Protein AF-A0A6H1ZGI5-F1 (afdb_monomer_lite)

Radius of gyration: 12.64 Å; chains: 1; bounding box: 28×28×42 Å

Foldseek 3Di:
DDPQVQAQFWKKWWFQDPPRDIDIAIFRFNDDDDQWTWGQHPDPVVPRDIDTDGNVRTPDMDGDDDPPDDD

Structure (mmCIF, N/CA/C/O backbone):
data_AF-A0A6H1ZGI5-F1
#
_entry.id   AF-A0A6H1ZGI5-F1
#
loop_
_atom_site.group_PDB
_atom_site.id
_atom_site.type_symbol
_atom_site.label_atom_id
_atom_site.label_alt_id
_atom_site.label_comp_id
_atom_site.label_asym_id
_atom_site.label_entity_id
_atom_site.label_seq_id
_atom_site.pdbx_PDB_ins_code
_atom_site.Cartn_x
_atom_site.Cartn_y
_atom_site.Cartn_z
_atom_site.occupancy
_atom_site.B_iso_or_equiv
_atom_site.auth_seq_id
_atom_site.auth_comp_id
_atom_site.auth_asym_id
_atom_site.auth_atom_id
_atom_site.pdbx_PDB_model_num
ATOM 1 N N . MET A 1 1 ? -13.275 -6.010 -3.472 1.00 74.62 1 MET A N 1
ATOM 2 C CA . MET A 1 1 ? -12.460 -6.004 -2.239 1.00 74.62 1 MET A CA 1
ATOM 3 C C . MET A 1 1 ? -12.826 -4.748 -1.479 1.00 74.62 1 MET A C 1
ATOM 5 O O . MET A 1 1 ? -12.940 -3.713 -2.122 1.00 74.62 1 MET A O 1
ATOM 9 N N . ASP A 1 2 ? -13.056 -4.849 -0.176 1.00 87.31 2 ASP A N 1
ATOM 10 C CA . ASP A 1 2 ? -13.271 -3.678 0.675 1.00 87.31 2 ASP A CA 1
ATOM 11 C C . ASP A 1 2 ? -11.905 -3.155 1.146 1.00 87.31 2 ASP A C 1
ATOM 13 O O . ASP A 1 2 ? -11.136 -3.923 1.724 1.00 87.31 2 ASP A O 1
ATOM 17 N N . TRP A 1 3 ? -11.549 -1.913 0.815 1.00 89.25 3 TRP A N 1
ATOM 18 C CA . TRP A 1 3 ? -10.222 -1.353 1.109 1.00 89.25 3 TRP A CA 1
ATOM 19 C C . TRP A 1 3 ? -10.177 -0.615 2.450 1.00 89.25 3 TRP A C 1
ATOM 21 O O . TRP A 1 3 ? -9.111 -0.555 3.061 1.00 89.25 3 TRP A O 1
ATOM 31 N N . GLU A 1 4 ? -11.323 -0.128 2.932 1.00 91.00 4 GLU A N 1
ATOM 32 C CA . GLU A 1 4 ? -11.440 0.639 4.179 1.00 91.00 4 GLU A CA 1
ATOM 33 C C . GLU A 1 4 ? -11.033 -0.210 5.396 1.00 91.00 4 GLU A C 1
ATOM 35 O O . GLU A 1 4 ? -10.490 0.296 6.373 1.00 91.00 4 GLU A O 1
ATOM 40 N N . GLN A 1 5 ? -11.164 -1.541 5.307 1.00 91.38 5 GLN A N 1
ATOM 41 C CA . GLN A 1 5 ? -10.726 -2.474 6.358 1.00 91.38 5 GLN A CA 1
ATOM 42 C C . GLN A 1 5 ? -9.226 -2.385 6.702 1.00 91.38 5 GLN A C 1
ATOM 44 O O . GLN A 1 5 ? -8.801 -2.863 7.761 1.00 91.38 5 GLN A O 1
ATOM 49 N N . PHE A 1 6 ? -8.410 -1.853 5.786 1.00 92.31 6 PHE A N 1
ATOM 50 C CA . PHE A 1 6 ? -6.969 -1.726 5.969 1.00 92.31 6 PHE A CA 1
ATOM 51 C C . PHE A 1 6 ? -6.566 -0.386 6.588 1.00 92.31 6 PHE A C 1
ATOM 53 O O . PHE A 1 6 ? -5.433 -0.288 7.053 1.00 92.31 6 PHE A O 1
ATOM 60 N N . GLU A 1 7 ? -7.453 0.611 6.642 1.00 93.50 7 GLU A N 1
ATOM 61 C CA . GLU A 1 7 ? -7.157 1.925 7.223 1.00 93.50 7 GLU A CA 1
ATOM 62 C C . GLU A 1 7 ? -6.737 1.812 8.697 1.00 93.50 7 GLU A C 1
ATOM 64 O O . GLU A 1 7 ? -7.277 1.028 9.484 1.00 93.50 7 GLU A O 1
ATOM 69 N N . GLY A 1 8 ? -5.686 2.545 9.063 1.00 91.88 8 GLY A N 1
ATOM 70 C CA . GLY A 1 8 ? -5.025 2.469 10.364 1.00 91.88 8 GLY A CA 1
ATOM 71 C C . GLY A 1 8 ? -4.256 1.165 10.621 1.00 91.88 8 GLY A C 1
ATOM 72 O O . GLY A 1 8 ? -3.755 0.956 11.729 1.00 91.88 8 GLY A O 1
ATOM 73 N N . ARG A 1 9 ? -4.151 0.252 9.644 1.00 91.81 9 ARG A N 1
ATOM 74 C CA . ARG A 1 9 ? -3.423 -1.019 9.785 1.00 91.81 9 ARG A CA 1
ATOM 75 C C .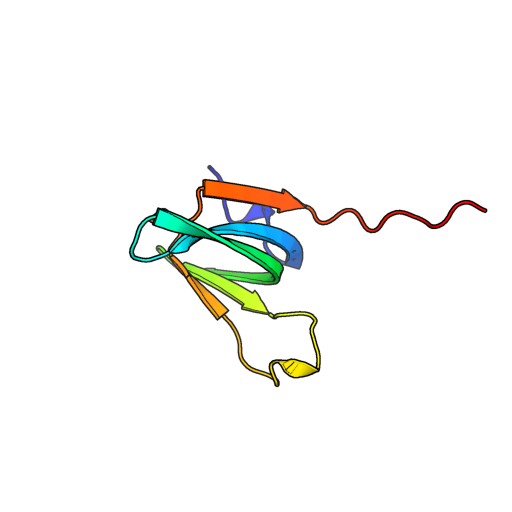 ARG A 1 9 ? -2.108 -0.988 9.022 1.00 91.81 9 ARG A C 1
ATOM 77 O O . ARG A 1 9 ? -2.024 -0.519 7.890 1.00 91.81 9 ARG A O 1
ATOM 84 N N . THR A 1 10 ? -1.079 -1.593 9.613 1.00 92.19 10 THR A N 1
ATOM 85 C CA . THR A 1 10 ? 0.143 -1.922 8.878 1.00 92.19 10 THR A CA 1
ATOM 86 C C . THR A 1 10 ? -0.116 -3.113 7.965 1.00 92.19 10 THR A C 1
ATOM 88 O O . THR A 1 10 ? -0.515 -4.191 8.415 1.00 92.19 10 THR A O 1
ATOM 91 N N . VAL A 1 11 ? 0.137 -2.921 6.680 1.00 92.38 11 VAL A N 1
ATOM 92 C CA . VAL A 1 11 ? -0.053 -3.910 5.625 1.00 92.38 11 VAL A CA 1
ATOM 93 C C . VAL A 1 11 ? 1.254 -4.151 4.890 1.00 92.38 11 VAL A C 1
ATOM 95 O O . VAL A 1 11 ? 2.153 -3.310 4.878 1.00 92.38 11 VAL A O 1
ATOM 98 N N . SER A 1 12 ? 1.350 -5.314 4.261 1.00 92.44 12 SER A N 1
ATOM 99 C CA . SER A 1 12 ? 2.298 -5.538 3.183 1.00 92.44 12 SER A CA 1
ATOM 100 C C . SER A 1 12 ? 1.522 -5.568 1.874 1.00 92.44 12 SER A C 1
ATOM 102 O O . SER A 1 12 ? 0.471 -6.208 1.785 1.00 92.44 12 SER A O 1
ATOM 104 N N . VAL A 1 13 ? 2.021 -4.828 0.889 1.00 92.56 13 VAL A N 1
ATOM 105 C CA . VAL A 1 13 ? 1.387 -4.665 -0.419 1.00 92.56 13 VAL A CA 1
ATOM 106 C C . VAL A 1 13 ? 2.346 -5.165 -1.482 1.00 92.56 13 VAL A C 1
ATOM 108 O O . VAL A 1 13 ? 3.527 -4.821 -1.462 1.00 92.56 13 VAL A O 1
ATOM 111 N N . LEU A 1 14 ? 1.826 -5.971 -2.402 1.00 93.62 14 LEU A N 1
ATOM 112 C CA . LEU A 1 14 ? 2.501 -6.405 -3.615 1.00 93.62 14 LEU A CA 1
ATOM 113 C C . LEU A 1 14 ? 1.891 -5.662 -4.804 1.00 93.62 14 LEU A C 1
ATOM 115 O O . LEU A 1 14 ? 0.686 -5.765 -5.044 1.00 93.62 14 LEU A O 1
ATOM 119 N N . ILE A 1 15 ? 2.727 -4.944 -5.549 1.00 93.62 15 ILE A N 1
ATOM 120 C CA . ILE A 1 15 ? 2.333 -4.214 -6.755 1.00 93.62 15 ILE A CA 1
ATOM 121 C C . ILE A 1 15 ? 3.056 -4.749 -7.988 1.00 93.62 15 ILE A C 1
ATOM 123 O O . ILE A 1 15 ? 4.188 -5.234 -7.898 1.00 93.62 15 ILE A O 1
ATOM 127 N N . THR A 1 16 ? 2.420 -4.605 -9.147 1.00 90.94 16 THR A N 1
ATOM 128 C CA . THR A 1 16 ? 3.054 -4.823 -10.453 1.00 90.94 16 THR A CA 1
ATOM 129 C C . THR A 1 16 ? 3.407 -3.469 -11.069 1.00 90.94 16 THR A C 1
ATOM 131 O O . THR A 1 16 ? 2.533 -2.691 -11.445 1.00 90.94 16 THR A O 1
ATOM 134 N N . GLY A 1 17 ? 4.703 -3.168 -11.151 1.00 83.75 17 GLY A N 1
ATOM 135 C CA . GLY A 1 17 ? 5.229 -1.956 -11.772 1.00 83.75 17 GLY A CA 1
ATOM 136 C C . GLY A 1 17 ? 5.285 -2.032 -13.302 1.00 83.75 17 GLY A C 1
ATOM 137 O O . GLY A 1 17 ? 4.953 -3.040 -13.930 1.00 83.75 17 GLY A O 1
ATOM 138 N N . LYS A 1 18 ? 5.753 -0.946 -13.931 1.00 79.88 18 LYS A N 1
ATOM 139 C CA . LYS A 1 18 ? 5.971 -0.908 -15.387 1.00 79.88 18 LYS A CA 1
ATOM 140 C C . LYS A 1 18 ? 7.013 -1.959 -15.791 1.00 79.88 18 LYS A C 1
ATOM 142 O O . LYS A 1 18 ? 8.094 -2.009 -15.212 1.00 79.88 18 LYS A O 1
ATOM 147 N N . GLY A 1 19 ? 6.687 -2.768 -16.801 1.00 81.44 19 GLY A N 1
ATOM 148 C CA . GL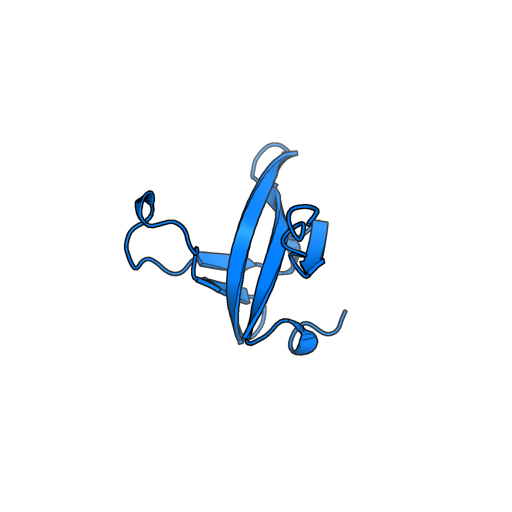Y A 1 19 ? 7.538 -3.872 -17.265 1.00 81.44 19 GLY A CA 1
ATOM 149 C C . GLY A 1 19 ? 7.371 -5.173 -16.475 1.00 81.44 19 GLY A C 1
ATOM 150 O O . GLY A 1 19 ? 8.323 -5.939 -16.390 1.00 81.44 19 GLY A O 1
ATOM 151 N N . GLU A 1 20 ? 6.201 -5.392 -15.858 1.00 80.06 20 GLU A N 1
ATOM 152 C CA . GLU A 1 20 ? 5.840 -6.619 -15.116 1.00 80.06 20 GLU A CA 1
ATOM 153 C C . GLU A 1 20 ? 6.733 -6.920 -13.900 1.00 80.06 20 GLU A C 1
ATOM 155 O O . GLU A 1 20 ? 6.679 -7.998 -13.302 1.00 80.06 20 GLU A O 1
ATOM 160 N N . LYS A 1 21 ? 7.546 -5.946 -13.482 1.00 87.06 21 LYS A N 1
ATOM 161 C CA . LYS A 1 21 ? 8.384 -6.065 -12.296 1.00 87.06 21 LYS A CA 1
ATOM 162 C C . LYS A 1 21 ? 7.505 -5.992 -11.049 1.00 87.06 21 LYS A C 1
ATOM 164 O O . LYS A 1 21 ? 6.816 -4.998 -10.829 1.00 87.06 21 LYS A O 1
ATOM 169 N N . LYS A 1 22 ? 7.551 -7.037 -10.223 1.00 90.44 22 LYS A N 1
ATOM 170 C CA . LYS A 1 22 ? 6.813 -7.098 -8.958 1.00 90.44 22 LYS A CA 1
ATOM 171 C C . LYS A 1 22 ? 7.624 -6.470 -7.833 1.00 90.44 22 LYS A C 1
ATOM 173 O O . LYS A 1 22 ? 8.793 -6.811 -7.649 1.00 90.44 22 LYS A O 1
ATOM 178 N N . GLU A 1 23 ? 7.000 -5.577 -7.076 1.00 89.44 23 GLU A N 1
ATOM 179 C CA . GLU A 1 23 ? 7.623 -4.892 -5.943 1.00 89.44 23 GLU A CA 1
ATOM 180 C C . GLU A 1 23 ? 6.720 -4.994 -4.715 1.00 89.44 23 GLU A C 1
ATOM 182 O O . GLU A 1 23 ? 5.499 -4.886 -4.810 1.00 89.44 23 GLU A O 1
ATOM 187 N N . SER A 1 24 ? 7.325 -5.246 -3.555 1.00 89.25 24 SER A N 1
ATOM 188 C CA . SER A 1 24 ? 6.609 -5.364 -2.287 1.00 89.25 24 SER A CA 1
ATOM 189 C C . SER A 1 24 ? 7.106 -4.333 -1.292 1.00 89.25 24 SER A C 1
ATOM 191 O O . SER A 1 24 ? 8.316 -4.176 -1.127 1.00 89.25 24 SER A O 1
ATOM 193 N N . PHE A 1 25 ? 6.192 -3.701 -0.569 1.00 87.88 25 PHE A N 1
ATOM 194 C CA . PHE A 1 25 ? 6.531 -2.767 0.500 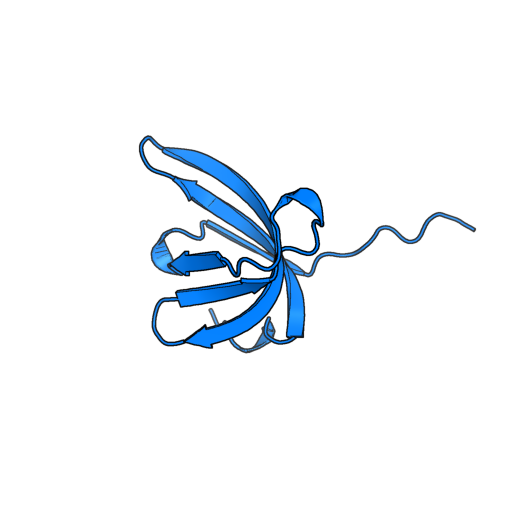1.00 87.88 25 PHE A CA 1
ATOM 195 C C . PHE A 1 25 ? 5.615 -2.965 1.711 1.00 87.88 25 PHE A C 1
ATOM 197 O O . PHE A 1 25 ? 4.599 -3.664 1.650 1.00 87.88 25 PHE A O 1
ATOM 204 N N . ILE A 1 26 ? 6.029 -2.398 2.843 1.00 89.62 26 ILE A N 1
ATOM 205 C CA . ILE A 1 26 ? 5.320 -2.468 4.121 1.00 89.62 26 ILE A CA 1
ATOM 206 C C . ILE A 1 26 ? 5.085 -1.040 4.596 1.00 89.62 26 ILE A C 1
ATOM 208 O O . ILE A 1 26 ? 6.016 -0.236 4.632 1.00 89.62 26 ILE A O 1
ATOM 212 N N . GLY A 1 27 ? 3.858 -0.741 5.000 1.00 91.19 27 GLY A N 1
ATOM 213 C CA . GLY A 1 27 ? 3.501 0.563 5.541 1.00 91.19 27 GLY A CA 1
ATOM 214 C C . GLY A 1 27 ? 2.134 0.541 6.203 1.00 91.19 27 GLY A C 1
ATOM 215 O O . GLY A 1 27 ? 1.419 -0.459 6.138 1.00 91.19 27 GLY A O 1
ATOM 216 N N . THR A 1 28 ? 1.796 1.623 6.889 1.00 92.81 28 THR A N 1
ATOM 217 C CA . THR A 1 28 ? 0.472 1.813 7.485 1.00 92.81 28 THR A CA 1
ATOM 218 C C . THR A 1 28 ? -0.432 2.478 6.463 1.00 92.81 28 THR A C 1
ATOM 220 O O . THR A 1 28 ? -0.042 3.483 5.878 1.00 92.81 28 THR A O 1
ATOM 223 N N . VAL A 1 29 ? -1.612 1.911 6.207 1.00 93.69 29 VAL A N 1
ATOM 224 C CA . VAL A 1 29 ? -2.621 2.604 5.396 1.00 93.69 29 VAL A CA 1
ATOM 225 C C . VAL A 1 29 ? -3.187 3.730 6.244 1.00 93.69 29 VAL A C 1
ATOM 227 O O . VAL A 1 29 ? -3.793 3.466 7.278 1.00 93.69 29 VAL A O 1
ATOM 230 N N . GLU A 1 30 ? -2.985 4.968 5.820 1.00 93.50 30 GLU A N 1
ATOM 231 C CA . GLU A 1 30 ? -3.540 6.128 6.518 1.00 93.50 30 GLU A CA 1
ATOM 232 C C . GLU A 1 30 ? -5.003 6.315 6.127 1.00 93.50 30 GLU A C 1
ATOM 234 O O . GLU A 1 30 ? -5.870 6.431 6.986 1.00 93.50 30 GLU A O 1
ATOM 239 N N . VAL A 1 31 ? -5.273 6.296 4.820 1.00 94.06 31 VAL A N 1
ATOM 240 C CA . VAL A 1 31 ? -6.605 6.524 4.261 1.00 94.06 31 VAL A CA 1
ATOM 241 C C . VAL A 1 31 ? -6.714 5.897 2.872 1.00 94.06 31 VAL A C 1
ATOM 243 O O . VAL A 1 31 ? -5.720 5.716 2.155 1.00 94.06 31 VAL A O 1
ATOM 246 N N . THR A 1 32 ? -7.933 5.562 2.474 1.00 92.69 32 THR A N 1
ATOM 247 C CA . THR A 1 32 ? -8.270 5.149 1.118 1.00 92.69 32 THR A CA 1
ATOM 248 C C . THR A 1 32 ? -9.095 6.248 0.449 1.00 92.69 32 THR A C 1
ATOM 250 O O . THR A 1 32 ? -10.094 6.709 0.986 1.00 92.69 32 THR A O 1
ATOM 253 N N . GLU A 1 33 ? -8.683 6.696 -0.737 1.00 92.44 33 GLU A N 1
ATOM 254 C CA . GLU A 1 33 ? -9.366 7.787 -1.443 1.00 92.44 33 GLU A CA 1
ATOM 255 C C . GLU A 1 33 ? -9.535 7.422 -2.918 1.00 92.44 33 GLU A C 1
ATOM 257 O O . GLU A 1 33 ? -8.557 7.256 -3.648 1.00 92.44 33 GLU A O 1
ATOM 262 N N . GLY A 1 34 ? -10.784 7.247 -3.363 1.00 91.94 34 GLY A N 1
ATOM 263 C CA . GLY A 1 34 ? -11.097 6.879 -4.747 1.00 91.94 34 GLY A CA 1
ATOM 264 C C . GLY A 1 34 ? -10.353 5.617 -5.195 1.00 91.94 34 GLY A C 1
ATOM 265 O O . GLY A 1 34 ? -10.506 4.552 -4.593 1.00 91.94 34 GLY A O 1
ATOM 266 N N . ASP A 1 35 ? -9.514 5.745 -6.223 1.00 93.75 35 ASP A N 1
ATOM 267 C CA . ASP A 1 35 ? -8.693 4.656 -6.771 1.00 93.75 35 ASP A CA 1
ATOM 268 C C . ASP A 1 35 ? -7.327 4.499 -6.089 1.00 93.75 35 ASP A C 1
ATOM 270 O O . ASP A 1 35 ? -6.520 3.673 -6.514 1.00 93.75 35 ASP A O 1
ATOM 274 N N . PHE A 1 36 ? -7.045 5.265 -5.034 1.00 94.38 36 PHE A N 1
ATOM 275 C CA . PHE A 1 36 ? -5.743 5.298 -4.379 1.00 94.38 36 PHE A CA 1
ATOM 276 C C . PHE A 1 36 ? -5.778 4.738 -2.956 1.00 94.38 36 PHE A C 1
ATOM 278 O O . PHE A 1 36 ? -6.764 4.835 -2.221 1.00 94.38 36 PHE A O 1
ATOM 285 N N . LEU A 1 37 ? -4.652 4.142 -2.581 1.00 93.88 37 LEU A N 1
ATOM 286 C CA . LEU A 1 37 ? -4.312 3.704 -1.240 1.00 93.88 37 LEU A CA 1
ATOM 287 C C . LEU A 1 37 ? -3.146 4.570 -0.752 1.00 93.88 37 LEU A C 1
ATOM 289 O O . LEU A 1 37 ? -2.068 4.537 -1.353 1.00 93.88 37 LEU A O 1
ATOM 293 N N . ILE A 1 38 ? -3.373 5.357 0.302 1.00 93.75 38 ILE A N 1
ATOM 294 C CA . ILE A 1 38 ? -2.365 6.257 0.868 1.00 93.75 38 ILE A CA 1
ATOM 295 C C . ILE A 1 38 ? -1.662 5.521 2.004 1.00 93.75 38 ILE A C 1
ATOM 297 O O . ILE A 1 38 ? -2.279 5.152 3.005 1.00 93.75 38 ILE A O 1
ATOM 301 N N . ILE A 1 39 ? -0.368 5.266 1.822 1.00 92.56 39 ILE A N 1
ATOM 302 C CA . ILE A 1 39 ? 0.446 4.462 2.729 1.00 92.56 39 ILE A CA 1
ATOM 303 C C . ILE A 1 39 ? 1.584 5.295 3.298 1.00 92.56 39 ILE A C 1
ATOM 305 O O . ILE A 1 39 ? 2.397 5.847 2.562 1.00 92.56 39 ILE A O 1
ATOM 309 N N . ASN A 1 40 ? 1.682 5.310 4.621 1.00 91.12 40 ASN A N 1
ATOM 310 C CA . ASN A 1 40 ? 2.826 5.829 5.345 1.00 91.12 40 ASN A CA 1
ATOM 311 C C . ASN A 1 40 ? 3.893 4.723 5.484 1.00 91.12 40 ASN A C 1
ATOM 313 O O . ASN A 1 40 ? 3.649 3.706 6.154 1.00 91.12 40 ASN A O 1
ATOM 317 N N . PRO A 1 41 ? 5.062 4.850 4.830 1.00 84.62 41 PRO A N 1
ATOM 318 C CA . PRO A 1 41 ? 6.140 3.890 4.992 1.00 84.62 41 PRO A CA 1
ATOM 319 C C . PRO A 1 41 ? 6.724 4.008 6.401 1.00 84.62 41 PRO A C 1
ATOM 321 O O . PRO A 1 41 ? 7.359 4.994 6.751 1.00 84.62 41 PRO A O 1
ATOM 324 N N . ASN A 1 42 ? 6.614 2.947 7.203 1.00 71.81 42 ASN A N 1
ATOM 325 C CA . ASN A 1 42 ? 7.224 2.880 8.541 1.00 71.81 42 ASN A CA 1
ATOM 326 C C . ASN A 1 42 ? 8.768 2.754 8.495 1.00 71.81 42 ASN A C 1
ATOM 328 O O . ASN A 1 42 ? 9.372 2.130 9.369 1.00 71.81 42 ASN A O 1
ATOM 332 N N . ASN A 1 43 ? 9.418 3.276 7.450 1.00 68.56 43 ASN A N 1
ATOM 333 C CA . ASN A 1 43 ? 10.849 3.176 7.216 1.00 68.56 43 ASN A CA 1
ATOM 334 C C . ASN A 1 43 ? 11.487 4.575 7.269 1.00 68.56 43 ASN A C 1
ATOM 336 O O . ASN A 1 43 ? 11.245 5.383 6.373 1.00 68.56 43 ASN A O 1
ATOM 340 N N . PRO A 1 44 ? 12.358 4.847 8.258 1.00 62.00 44 PRO A N 1
ATOM 341 C CA . PRO A 1 44 ? 12.973 6.162 8.438 1.00 62.00 44 PRO A CA 1
ATOM 342 C C . PRO A 1 44 ? 13.862 6.601 7.261 1.00 62.00 44 PRO A C 1
ATOM 344 O O . PRO A 1 44 ? 14.181 7.781 7.155 1.00 62.00 44 PRO A O 1
ATOM 347 N N . ASN A 1 45 ? 14.246 5.688 6.361 1.00 64.81 45 ASN A N 1
ATOM 348 C CA . ASN A 1 45 ? 15.067 6.009 5.191 1.00 64.81 45 ASN A CA 1
ATOM 349 C C . ASN A 1 45 ? 14.290 6.667 4.038 1.00 64.81 45 ASN A C 1
ATOM 351 O O . ASN A 1 45 ? 14.919 7.213 3.138 1.00 64.81 45 ASN A O 1
ATOM 355 N N . PHE A 1 46 ? 12.953 6.604 4.038 1.00 60.41 46 PHE A N 1
ATOM 356 C CA . PHE A 1 46 ? 12.112 7.174 2.974 1.00 60.41 46 PHE A CA 1
ATOM 357 C C . PHE A 1 46 ? 11.613 8.597 3.284 1.00 60.41 46 PHE A C 1
ATOM 359 O O . PHE A 1 46 ? 10.889 9.179 2.486 1.00 60.41 46 PHE A O 1
ATOM 366 N N . GLY A 1 47 ? 12.023 9.189 4.413 1.00 59.09 47 GLY A N 1
ATOM 367 C CA . GLY A 1 47 ? 11.522 10.497 4.848 1.00 59.09 47 GLY A CA 1
ATOM 368 C C . GLY A 1 47 ? 10.039 10.461 5.246 1.00 59.09 47 GLY A C 1
ATOM 369 O O . GLY A 1 47 ? 9.424 9.402 5.305 1.00 59.09 47 GLY A O 1
ATOM 370 N N . LEU A 1 48 ? 9.452 11.625 5.540 1.00 64.44 48 LEU A N 1
ATOM 371 C CA . LEU A 1 48 ? 8.019 11.777 5.861 1.00 64.44 48 LEU A CA 1
ATOM 372 C C . LEU A 1 48 ? 7.110 11.667 4.613 1.00 64.44 48 LEU A C 1
ATOM 374 O O . LEU A 1 48 ? 5.992 12.182 4.614 1.00 64.44 48 LEU A O 1
ATOM 378 N N . GLU A 1 49 ? 7.587 11.064 3.522 1.00 77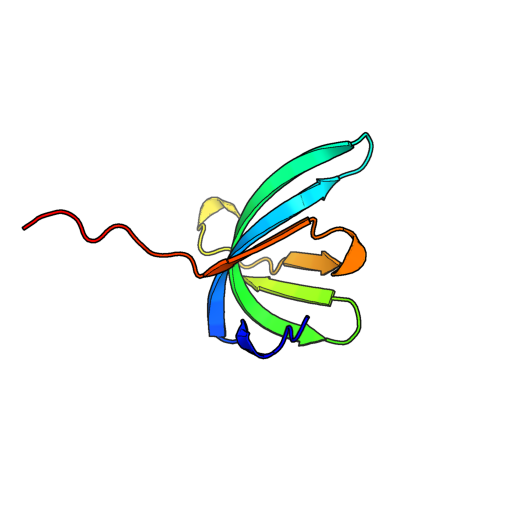.88 49 GLU A N 1
ATOM 379 C CA . GLU A 1 49 ? 6.844 10.996 2.265 1.00 77.88 49 GLU A CA 1
ATOM 380 C C . GLU A 1 49 ? 5.797 9.876 2.302 1.00 77.88 49 GLU A C 1
ATOM 382 O O . GLU A 1 49 ? 6.104 8.705 2.522 1.00 77.88 49 GLU A O 1
ATOM 387 N N . MET A 1 50 ? 4.537 10.246 2.068 1.00 86.38 50 MET A N 1
ATOM 388 C CA . MET A 1 50 ? 3.434 9.298 1.911 1.00 86.38 50 MET A CA 1
ATOM 389 C C . MET A 1 50 ? 3.419 8.725 0.492 1.00 86.38 50 MET A C 1
ATOM 391 O O . MET A 1 50 ? 3.585 9.454 -0.488 1.00 86.38 50 MET A O 1
ATOM 395 N N . PHE A 1 51 ? 3.154 7.427 0.370 1.00 88.69 51 PHE A N 1
ATOM 396 C CA . PHE A 1 51 ? 2.995 6.756 -0.914 1.00 88.69 51 PHE A CA 1
ATOM 397 C C . PHE A 1 51 ? 1.536 6.709 -1.345 1.00 88.69 51 PHE A C 1
ATOM 399 O O . PHE A 1 51 ? 0.666 6.294 -0.588 1.00 88.69 51 PHE A O 1
ATOM 406 N N . TYR A 1 52 ? 1.292 7.067 -2.603 1.00 92.31 52 TYR A N 1
ATOM 407 C CA . TYR A 1 52 ? -0.013 6.987 -3.249 1.00 92.31 52 TYR A CA 1
ATOM 408 C C . TYR A 1 52 ? 0.023 5.834 -4.249 1.00 92.31 52 TYR A C 1
ATOM 410 O O . TYR A 1 52 ? 0.601 5.956 -5.330 1.00 92.31 52 TYR A O 1
ATOM 418 N N . ILE A 1 53 ? -0.564 4.695 -3.889 1.00 91.25 53 ILE A N 1
ATOM 419 C CA . ILE A 1 53 ? -0.588 3.505 -4.745 1.00 91.25 53 ILE A CA 1
ATOM 420 C C . ILE A 1 53 ? -1.964 3.365 -5.374 1.00 91.25 53 ILE A C 1
ATOM 422 O O . ILE A 1 53 ? -2.968 3.370 -4.667 1.00 91.25 53 ILE A O 1
ATOM 426 N N . ARG A 1 54 ? -2.030 3.202 -6.699 1.00 92.81 54 ARG A N 1
ATOM 427 C CA . ARG A 1 54 ? -3.311 2.897 -7.342 1.00 92.81 54 ARG A CA 1
ATOM 428 C C . ARG A 1 54 ? -3.766 1.483 -7.008 1.00 92.81 54 ARG A C 1
ATOM 430 O O . ARG A 1 54 ? -2.984 0.543 -7.094 1.00 92.81 54 ARG A O 1
ATOM 437 N N . LYS A 1 55 ? -5.047 1.323 -6.699 1.00 92.50 55 LYS A N 1
ATOM 438 C CA . LYS A 1 55 ? -5.665 0.042 -6.337 1.00 92.50 55 LYS A CA 1
ATOM 439 C C . LYS A 1 55 ? -5.601 -0.991 -7.464 1.00 92.50 55 LYS A C 1
ATOM 441 O O . LYS A 1 55 ? -5.530 -2.180 -7.184 1.00 92.50 55 LYS A O 1
ATOM 446 N N . ASP A 1 56 ? -5.590 -0.557 -8.721 1.00 92.19 56 ASP A N 1
ATOM 447 C CA . ASP A 1 56 ? -5.597 -1.446 -9.887 1.00 92.19 56 ASP A CA 1
ATOM 448 C C . ASP A 1 56 ? -4.241 -2.105 -10.187 1.00 92.19 56 ASP A C 1
ATOM 450 O O . ASP A 1 56 ? -4.204 -3.139 -10.845 1.00 92.19 56 ASP A O 1
ATOM 454 N N . ILE A 1 57 ? -3.137 -1.541 -9.684 1.00 92.88 57 ILE A N 1
ATOM 455 C CA . ILE A 1 57 ? -1.800 -2.147 -9.794 1.00 92.88 57 ILE A CA 1
ATOM 456 C C . ILE A 1 57 ? -1.452 -3.032 -8.589 1.00 92.88 57 ILE A C 1
ATOM 458 O O . ILE A 1 57 ? -0.361 -3.606 -8.546 1.00 92.88 57 ILE A O 1
ATOM 462 N N . ILE A 1 58 ? -2.343 -3.114 -7.593 1.00 93.12 58 ILE A N 1
ATOM 463 C CA . ILE A 1 58 ? -2.166 -3.957 -6.410 1.00 93.12 58 ILE A CA 1
ATOM 464 C C . ILE A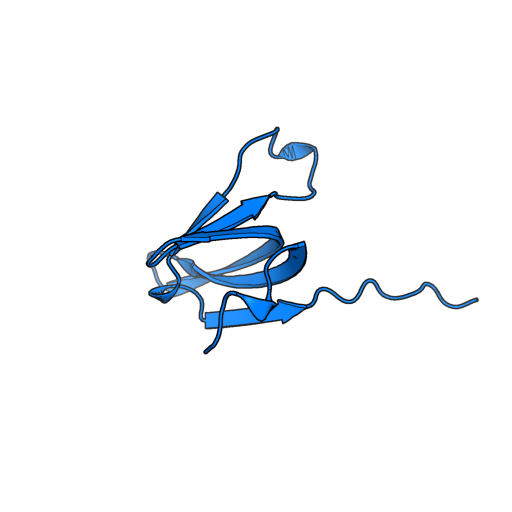 1 58 ? -2.586 -5.382 -6.761 1.00 93.12 58 ILE A C 1
ATOM 466 O O . ILE A 1 58 ? -3.762 -5.680 -6.946 1.00 93.12 58 ILE A O 1
ATOM 470 N N . GLU A 1 59 ? -1.610 -6.283 -6.777 1.00 93.44 59 GLU A N 1
ATOM 471 C CA . GLU A 1 59 ? -1.842 -7.716 -6.970 1.00 93.44 59 GLU A CA 1
ATOM 472 C C . GLU A 1 59 ? -2.381 -8.357 -5.692 1.00 93.44 59 GLU A C 1
ATOM 474 O O . GLU A 1 59 ? -3.199 -9.276 -5.726 1.00 93.44 59 GLU A O 1
ATOM 479 N N . SER A 1 60 ? -1.860 -7.936 -4.537 1.00 92.69 60 SER A N 1
ATOM 480 C CA . SER A 1 60 ? -2.188 -8.526 -3.241 1.00 92.69 60 SER A CA 1
ATOM 481 C C . SER A 1 60 ? -1.865 -7.574 -2.094 1.00 92.69 60 SER A C 1
ATOM 483 O O . SER A 1 60 ? -0.873 -6.848 -2.127 1.00 92.69 60 SER A O 1
ATOM 485 N N . ILE A 1 61 ? -2.687 -7.625 -1.048 1.00 93.06 61 ILE A N 1
ATOM 486 C CA . ILE A 1 61 ? -2.522 -6.871 0.196 1.00 93.06 61 ILE A CA 1
ATOM 487 C C . ILE A 1 61 ? -2.860 -7.777 1.381 1.00 93.06 61 ILE A C 1
ATOM 489 O O . ILE A 1 61 ? -3.818 -8.551 1.328 1.00 93.06 61 ILE A O 1
ATOM 493 N N . TRP A 1 62 ? -2.071 -7.713 2.451 1.00 92.94 62 TRP A N 1
ATOM 494 C CA . TRP A 1 62 ? -2.344 -8.463 3.676 1.00 92.94 62 TRP A CA 1
ATOM 495 C C . TRP A 1 62 ? -1.869 -7.716 4.916 1.00 92.94 62 TRP A C 1
ATOM 497 O O . TRP A 1 62 ? -0.914 -6.940 4.877 1.00 92.94 62 TRP A O 1
ATOM 507 N N . LEU A 1 63 ? -2.526 -7.982 6.047 1.00 91.56 63 LEU A N 1
ATOM 508 C CA . LEU A 1 63 ? -2.126 -7.429 7.338 1.00 91.56 63 LEU A CA 1
ATOM 509 C C . LEU A 1 63 ? -0.713 -7.898 7.692 1.00 91.56 63 LEU A C 1
ATOM 511 O O . LEU A 1 63 ? -0.427 -9.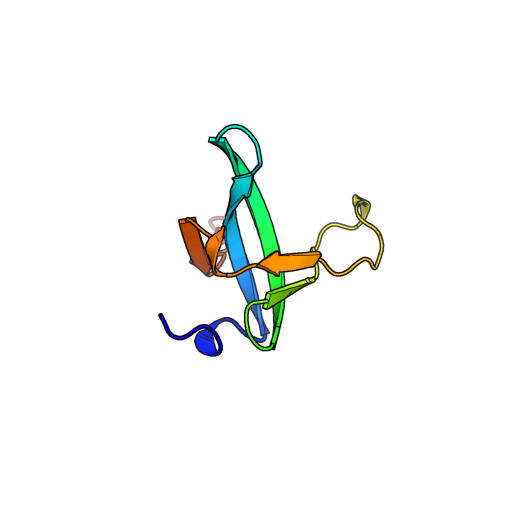101 7.728 1.00 91.56 63 LEU A O 1
ATOM 515 N N . TYR A 1 64 ? 0.163 -6.945 7.993 1.00 88.06 64 TYR A N 1
ATOM 516 C CA . TYR A 1 64 ? 1.514 -7.241 8.430 1.00 88.06 64 TYR A CA 1
ATOM 517 C C . TYR A 1 64 ? 1.472 -7.806 9.853 1.00 88.06 64 TYR A C 1
ATOM 519 O O . TYR A 1 64 ? 1.299 -7.089 10.838 1.00 88.06 64 TYR A O 1
ATOM 527 N N . LYS A 1 65 ? 1.636 -9.124 9.975 1.00 80.62 65 LYS A N 1
ATOM 528 C CA . LYS A 1 65 ? 1.847 -9.773 11.269 1.00 80.62 65 LYS A CA 1
ATOM 529 C C . LYS A 1 65 ? 3.332 -9.720 11.588 1.00 80.62 65 LYS A C 1
ATOM 531 O O . LYS A 1 65 ? 4.114 -10.502 11.049 1.00 80.62 65 LYS A O 1
ATOM 536 N N . ARG A 1 66 ? 3.722 -8.823 12.495 1.00 68.62 66 ARG A N 1
ATOM 537 C CA . ARG A 1 66 ? 5.046 -8.889 13.122 1.00 68.62 66 ARG A CA 1
ATOM 538 C C . ARG A 1 66 ? 5.165 -10.279 13.752 1.00 68.62 66 ARG A C 1
ATOM 540 O O . ARG A 1 66 ? 4.320 -10.643 14.572 1.00 68.62 66 ARG A O 1
ATOM 547 N N . LYS A 1 67 ? 6.157 -11.081 13.344 1.00 62.56 67 LYS A N 1
ATOM 548 C CA . LYS A 1 67 ? 6.501 -12.300 14.088 1.00 62.56 67 LYS A CA 1
ATOM 549 C C . LYS A 1 67 ? 6.753 -11.845 15.523 1.00 62.56 67 LYS A C 1
ATOM 551 O O . LYS A 1 67 ? 7.690 -11.086 15.749 1.00 62.56 67 LYS A O 1
ATOM 556 N N . LYS A 1 68 ? 5.895 -12.250 16.465 1.00 53.00 68 LYS A N 1
ATOM 557 C CA . LYS A 1 68 ? 6.279 -12.236 17.875 1.00 53.00 68 LYS A CA 1
ATOM 558 C C . LYS A 1 68 ? 7.543 -13.085 17.943 1.00 53.00 68 LYS A C 1
ATOM 560 O O . LYS A 1 68 ? 7.515 -14.247 17.530 1.00 53.00 68 LYS A O 1
ATOM 565 N N . GLU A 1 69 ? 8.653 -12.469 18.328 1.00 50.78 69 GLU A N 1
ATOM 566 C CA . GLU A 1 69 ? 9.836 -13.218 18.720 1.00 50.78 69 GLU A CA 1
ATOM 567 C C . GLU A 1 69 ? 9.396 -14.211 19.794 1.00 50.78 69 GLU A C 1
ATOM 569 O O . GLU A 1 69 ? 8.590 -13.880 20.665 1.00 50.78 69 GLU A O 1
ATOM 574 N N . LYS A 1 70 ? 9.812 -15.465 19.610 1.00 49.03 70 LYS A N 1
ATOM 575 C CA . LYS A 1 70 ? 9.575 -16.537 20.568 1.00 49.03 70 LYS A CA 1
ATOM 576 C C . LYS A 1 70 ? 10.097 -16.065 21.929 1.00 49.03 70 LYS A C 1
ATOM 578 O O . LYS A 1 70 ? 11.257 -15.663 21.997 1.00 49.03 70 LYS A O 1
ATOM 583 N N . GLU A 1 71 ? 9.230 -16.094 22.941 1.00 51.53 71 GLU A N 1
ATOM 584 C CA . GLU A 1 71 ? 9.643 -16.187 24.350 1.00 51.53 71 GLU A CA 1
ATOM 585 C C . GLU A 1 71 ? 10.605 -17.364 24.556 1.00 51.53 71 GLU A C 1
ATOM 587 O O . GLU A 1 71 ? 10.449 -18.389 23.842 1.00 51.53 71 GLU A O 1
#

Organism: NCBI:txid1070528

Secondary structure (DSSP, 8-state):
--SGGGBTSEEEEEEE-TTS-EEEEEEEEEEEETTEEEEE---GGGTTPPEEEEGGGEEEEEE----PPP-

pLDDT: mean 84.72, std 12.53, range [49.03, 94.38]

Sequence (71 aa):
MDWEQFEGRTVSVLITGKGEKKESFIGTVEVTEGDFLIINPNNPNFGLEMFYIRKDIIESIWLYKRKKEKE